Protein AF-A0A937ZXA8-F1 (afdb_monomer_lite)

pLDDT: mean 95.72, std 5.59, range [52.22, 98.69]

Secondary structure (DSSP, 8-state):
----EEEEEEEEES-HHHHHIIIIIIS-PEEEEETTEEEEE-SSSS-SEEEEE-SS-EEEEEEEE-SSHHHHHHHHHHHHHTT---

Foldseek 3Di:
DAFDFFQAWEKADQCVVVVCCCQCVVVVWDWDDDVQWIFTCDDPHPGHYIYGHDPDIDTPDTDTDDPDPVSVVVNVVVCVVVVHDD

Structure (mmCIF, N/CA/C/O backbone):
data_AF-A0A937ZXA8-F1
#
_entry.id   AF-A0A937ZXA8-F1
#
loop_
_atom_site.group_PDB
_atom_site.id
_atom_site.type_symbol
_atom_site.label_atom_id
_atom_site.label_alt_id
_atom_site.label_comp_id
_atom_site.label_asym_id
_atom_site.label_entity_id
_atom_site.label_seq_id
_atom_site.pdbx_PDB_ins_code
_atom_site.Cartn_x
_atom_site.Cartn_y
_atom_site.Cartn_z
_atom_site.occupancy
_atom_site.B_iso_or_equiv
_atom_site.auth_seq_id
_atom_site.auth_comp_id
_atom_site.auth_asym_id
_atom_site.auth_atom_id
_atom_site.pdbx_PDB_model_num
ATOM 1 N N . MET A 1 1 ? 13.475 -9.580 -16.081 1.00 52.22 1 MET A N 1
ATOM 2 C CA . MET A 1 1 ? 13.779 -8.324 -15.366 1.00 52.22 1 MET A CA 1
ATOM 3 C C . MET A 1 1 ? 12.525 -7.484 -15.419 1.00 52.22 1 MET A C 1
ATOM 5 O O . MET A 1 1 ? 12.070 -7.200 -16.516 1.00 52.22 1 MET A O 1
ATOM 9 N N . GLY A 1 2 ? 11.911 -7.230 -14.272 1.00 80.12 2 GLY A N 1
ATOM 10 C CA . GLY A 1 2 ? 10.590 -6.613 -14.171 1.00 80.12 2 GLY A CA 1
ATOM 11 C C . GLY A 1 2 ? 10.495 -5.878 -12.844 1.00 80.12 2 GLY A C 1
ATOM 12 O O . GLY A 1 2 ? 11.361 -5.058 -12.563 1.00 80.12 2 GLY A O 1
ATOM 13 N N . VAL A 1 3 ? 9.493 -6.223 -12.040 1.00 89.06 3 VAL A N 1
ATOM 14 C CA . VAL A 1 3 ? 9.295 -5.726 -10.671 1.00 89.06 3 VAL A CA 1
ATOM 15 C C . VAL A 1 3 ? 10.552 -5.910 -9.818 1.00 89.06 3 VAL A C 1
ATOM 17 O O . VAL A 1 3 ? 11.161 -6.981 -9.832 1.00 89.06 3 VAL A O 1
ATOM 20 N N . ASP A 1 4 ? 10.918 -4.865 -9.080 1.00 92.69 4 ASP A N 1
ATOM 21 C CA . ASP A 1 4 ? 12.077 -4.850 -8.190 1.00 92.69 4 ASP A CA 1
ATOM 22 C C . ASP A 1 4 ? 11.671 -5.161 -6.736 1.00 92.69 4 ASP A C 1
ATOM 24 O O . ASP A 1 4 ? 12.384 -5.881 -6.037 1.00 92.69 4 ASP A O 1
ATOM 28 N N . SER A 1 5 ? 10.514 -4.667 -6.277 1.00 94.56 5 SER A N 1
ATOM 29 C CA . SER A 1 5 ? 10.034 -4.892 -4.908 1.00 94.56 5 SER A CA 1
ATOM 30 C C . SER A 1 5 ? 8.507 -4.763 -4.783 1.00 94.56 5 SER A C 1
ATOM 32 O O . SER A 1 5 ? 7.820 -4.304 -5.702 1.00 94.56 5 SER A O 1
ATOM 34 N N . LEU A 1 6 ? 7.965 -5.157 -3.626 1.00 96.00 6 LEU A N 1
ATOM 35 C CA . LEU A 1 6 ? 6.626 -4.742 -3.212 1.00 96.00 6 LEU A CA 1
ATOM 36 C C . LEU A 1 6 ? 6.681 -3.282 -2.736 1.00 96.00 6 LEU A C 1
ATOM 38 O O . LEU A 1 6 ? 7.318 -2.975 -1.729 1.00 96.00 6 LEU A O 1
ATOM 42 N N . GLY A 1 7 ? 5.976 -2.400 -3.441 1.00 96.25 7 GLY A N 1
ATOM 43 C CA . GLY A 1 7 ? 5.879 -0.985 -3.101 1.00 96.25 7 GLY A CA 1
ATOM 44 C C . GLY A 1 7 ? 4.914 -0.748 -1.941 1.00 96.25 7 GLY A C 1
ATOM 45 O O . GLY A 1 7 ? 5.326 -0.257 -0.889 1.00 96.25 7 GLY A O 1
ATOM 46 N N . TYR A 1 8 ? 3.645 -1.121 -2.128 1.00 97.75 8 TYR A N 1
ATOM 47 C CA . TYR A 1 8 ? 2.585 -0.969 -1.127 1.00 97.75 8 TYR A CA 1
ATOM 48 C C . TYR A 1 8 ? 1.449 -1.986 -1.323 1.00 97.75 8 TYR A C 1
ATOM 50 O O . TYR A 1 8 ? 1.307 -2.586 -2.391 1.00 97.75 8 TYR A O 1
ATOM 58 N N . VAL A 1 9 ? 0.607 -2.146 -0.300 1.00 98.38 9 VAL A N 1
ATOM 59 C CA . VAL A 1 9 ? -0.655 -2.900 -0.377 1.00 98.38 9 VAL A CA 1
ATOM 60 C C . VAL A 1 9 ? -1.817 -1.998 0.018 1.00 98.38 9 VAL A C 1
ATOM 62 O O . VAL A 1 9 ? -1.769 -1.312 1.033 1.00 98.38 9 VAL A O 1
ATOM 65 N N . ALA A 1 10 ? -2.882 -2.023 -0.774 1.00 98.25 10 ALA A N 1
ATOM 66 C CA . ALA A 1 10 ? -4.128 -1.338 -0.480 1.00 98.25 10 ALA A CA 1
ATOM 67 C C . ALA A 1 10 ? -5.212 -2.349 -0.103 1.00 98.25 10 ALA A C 1
ATOM 69 O O . ALA A 1 10 ? -5.447 -3.317 -0.833 1.00 98.25 10 ALA A O 1
ATOM 70 N N . LEU A 1 11 ? -5.897 -2.102 1.009 1.00 98.62 11 LEU A N 1
ATOM 71 C CA . LEU A 1 11 ? -6.937 -2.970 1.547 1.00 98.62 11 LEU A CA 1
ATOM 72 C C . LEU A 1 11 ? -8.262 -2.219 1.656 1.00 98.62 11 LEU A C 1
ATOM 74 O O . LEU A 1 11 ? -8.305 -1.087 2.131 1.00 98.62 11 LEU A O 1
ATOM 78 N N . ASN A 1 12 ? -9.333 -2.893 1.262 1.00 98.69 12 ASN A N 1
ATOM 79 C CA . ASN A 1 12 ? -10.693 -2.567 1.658 1.00 98.69 12 ASN A CA 1
ATOM 80 C C . ASN A 1 12 ? -10.921 -3.147 3.053 1.00 98.69 12 ASN A C 1
ATOM 82 O O . ASN A 1 12 ? -10.628 -4.325 3.277 1.00 98.69 12 ASN A O 1
ATOM 86 N N . VAL A 1 13 ? -11.397 -2.324 3.985 1.00 98.44 13 VAL A N 1
ATOM 87 C CA . VAL A 1 13 ? -11.583 -2.714 5.383 1.00 98.44 13 VAL A CA 1
ATOM 88 C C . VAL A 1 13 ? -12.935 -2.252 5.915 1.00 98.44 13 VAL A C 1
ATOM 90 O O . VAL A 1 13 ? -13.331 -1.097 5.763 1.00 98.44 13 VAL A O 1
ATOM 93 N N . THR A 1 14 ? -13.625 -3.163 6.591 1.00 98.50 14 THR A N 1
ATOM 94 C CA . THR A 1 14 ? -14.913 -2.929 7.264 1.00 98.50 14 THR A CA 1
ATOM 95 C C . THR A 1 14 ? -14.746 -2.304 8.646 1.00 98.50 14 THR A C 1
ATOM 97 O O . THR A 1 14 ? -15.615 -1.582 9.129 1.00 98.50 14 THR A O 1
ATOM 100 N N . LYS A 1 15 ? -13.604 -2.559 9.292 1.00 98.19 15 LYS A N 1
ATOM 101 C CA . LYS A 1 15 ? -13.317 -2.196 10.686 1.00 98.19 15 LYS A CA 1
ATOM 102 C C . LYS A 1 15 ? -12.140 -1.233 10.785 1.00 98.19 15 LYS A C 1
ATOM 104 O O . LYS A 1 15 ? -11.095 -1.566 11.343 1.00 98.19 15 LYS A O 1
ATOM 109 N N . LEU A 1 16 ? -12.294 -0.038 10.216 1.00 96.75 16 LEU A N 1
ATOM 110 C CA . LEU A 1 16 ? -11.202 0.937 10.127 1.00 96.75 16 LEU A CA 1
ATOM 111 C C . LEU A 1 16 ? -10.601 1.274 11.502 1.00 96.75 16 LEU A C 1
ATOM 113 O O . LEU A 1 16 ? -9.383 1.306 11.632 1.00 96.75 16 LEU A O 1
ATOM 117 N N . ASP A 1 17 ? -11.423 1.460 12.536 1.00 96.94 17 ASP A N 1
ATOM 118 C CA . ASP A 1 17 ? -10.930 1.820 13.873 1.00 96.94 17 ASP A CA 1
ATOM 119 C C . ASP A 1 17 ? -10.061 0.725 14.517 1.00 96.94 17 ASP A C 1
ATOM 121 O O . ASP A 1 17 ? -9.064 1.037 15.167 1.00 96.94 17 ASP A O 1
ATOM 125 N N . GLU A 1 18 ? -10.376 -0.556 14.291 1.00 98.19 18 GLU A N 1
ATOM 126 C CA . GLU A 1 18 ? -9.546 -1.674 14.768 1.00 98.19 18 GLU A CA 1
ATOM 127 C C . GLU A 1 18 ? -8.185 -1.687 14.055 1.00 98.19 18 GLU A C 1
ATOM 129 O O . GLU A 1 18 ? -7.139 -1.856 14.688 1.00 98.19 18 GLU A O 1
ATOM 134 N N . TRP A 1 19 ? -8.181 -1.429 12.743 1.00 98.00 19 TRP A N 1
ATOM 135 C CA . TRP A 1 19 ? -6.951 -1.288 11.969 1.00 98.00 19 TRP A CA 1
ATOM 136 C C . TRP A 1 19 ? -6.102 -0.106 12.430 1.00 98.00 19 TRP A C 1
ATOM 138 O O . TRP A 1 19 ? -4.886 -0.244 12.536 1.00 98.00 19 TRP A O 1
ATOM 148 N N . ARG A 1 20 ? -6.720 1.036 12.747 1.00 96.81 20 ARG A N 1
ATOM 149 C CA . ARG A 1 20 ? -6.012 2.208 13.278 1.00 96.81 20 ARG A CA 1
ATOM 150 C C . ARG A 1 20 ? -5.271 1.871 14.564 1.00 96.81 20 ARG A C 1
ATOM 152 O O . ARG A 1 20 ? -4.089 2.173 14.682 1.00 96.81 20 ARG A O 1
ATOM 159 N N . VAL A 1 21 ? -5.931 1.189 15.502 1.00 98.00 21 VAL A N 1
ATOM 160 C CA . VAL A 1 21 ? -5.293 0.737 16.748 1.00 98.00 21 VAL A CA 1
ATOM 161 C C . VAL A 1 21 ? -4.103 -0.171 16.445 1.00 98.00 21 VAL A C 1
ATOM 163 O O . VAL A 1 21 ? -3.009 0.059 16.955 1.00 98.00 21 VAL A O 1
ATOM 166 N N . LEU A 1 22 ? -4.285 -1.171 15.582 1.00 98.19 22 LEU A N 1
ATOM 167 C CA . LEU A 1 22 ? -3.222 -2.109 15.235 1.00 98.19 22 LEU A CA 1
ATOM 168 C C . LEU A 1 22 ? -2.021 -1.407 14.574 1.00 98.19 22 LEU A C 1
ATOM 170 O O . LEU A 1 22 ? -0.884 -1.565 15.017 1.00 98.19 22 LEU A O 1
ATOM 174 N N . LEU A 1 23 ? -2.255 -0.623 13.523 1.00 98.19 23 LEU A N 1
ATOM 175 C CA . LEU A 1 23 ? -1.184 -0.008 12.740 1.00 98.19 23 LEU A CA 1
ATOM 176 C C . LEU A 1 23 ? -0.478 1.114 13.508 1.00 98.19 23 LEU A C 1
ATOM 178 O O . LEU A 1 23 ? 0.748 1.186 13.482 1.00 98.19 23 LEU A O 1
ATOM 182 N N . GLU A 1 24 ? -1.223 1.955 14.224 1.00 97.50 24 GLU A N 1
ATOM 183 C CA . GLU A 1 24 ? -0.662 3.122 14.916 1.00 97.50 24 GLU A CA 1
ATOM 184 C C . GLU A 1 24 ? -0.066 2.737 16.277 1.00 97.50 24 GLU A C 1
ATOM 186 O O . GLU A 1 24 ? 1.025 3.186 16.617 1.00 97.50 24 GLU A O 1
ATOM 191 N N . GLN A 1 25 ? -0.744 1.892 17.064 1.00 97.62 25 GLN A N 1
ATOM 192 C CA . GLN A 1 25 ? -0.342 1.622 18.453 1.00 97.62 25 GLN A CA 1
ATOM 193 C C . GLN A 1 25 ? 0.539 0.382 18.603 1.00 97.62 25 GLN A C 1
ATOM 195 O O . GLN A 1 25 ? 1.403 0.361 19.477 1.00 97.62 25 GLN A O 1
ATOM 200 N N . VAL A 1 26 ? 0.334 -0.650 17.779 1.00 97.81 26 VAL A N 1
ATOM 201 C CA . VAL A 1 26 ? 1.135 -1.885 17.852 1.00 97.81 26 VAL A CA 1
ATOM 202 C C . VAL A 1 26 ? 2.327 -1.806 16.907 1.00 97.81 26 VAL A C 1
ATOM 204 O O . VAL A 1 26 ? 3.455 -2.061 17.323 1.00 97.81 26 VAL A O 1
ATOM 207 N N . PHE A 1 27 ? 2.097 -1.429 15.647 1.00 97.50 27 PHE A N 1
ATOM 208 C CA . PHE A 1 27 ? 3.167 -1.340 14.649 1.00 97.50 27 PHE A CA 1
ATOM 209 C C . PHE A 1 27 ? 3.878 0.017 14.613 1.00 97.50 27 PHE A C 1
ATOM 211 O O . PHE A 1 27 ? 4.932 0.122 13.986 1.00 97.50 27 PHE A O 1
ATOM 218 N N . GLY A 1 28 ? 3.343 1.044 15.281 1.00 97.88 28 GLY A N 1
ATOM 219 C CA . GLY A 1 28 ? 3.967 2.370 15.330 1.00 97.88 28 GLY A CA 1
ATOM 220 C C . GLY A 1 28 ? 4.024 3.071 13.970 1.00 97.88 28 GLY A C 1
ATOM 221 O O . GLY A 1 28 ? 4.912 3.892 13.744 1.00 97.88 28 GLY A O 1
ATOM 222 N N . MET A 1 29 ? 3.127 2.722 13.043 1.00 98.44 29 MET A N 1
ATOM 223 C CA . MET A 1 29 ? 3.072 3.334 11.718 1.00 98.44 29 MET A CA 1
ATOM 224 C C . MET A 1 29 ? 2.496 4.747 11.802 1.00 98.44 29 MET A C 1
ATOM 226 O O . MET A 1 29 ? 1.575 5.024 12.567 1.00 98.44 29 MET A O 1
ATOM 230 N N . GLU A 1 30 ? 3.012 5.638 10.963 1.00 98.44 30 GLU A N 1
ATOM 231 C CA . GLU A 1 30 ? 2.522 7.006 10.842 1.00 98.44 30 GLU A CA 1
ATOM 232 C C . GLU A 1 30 ? 1.284 7.041 9.932 1.00 98.44 30 GLU A C 1
ATOM 234 O O . GLU A 1 30 ? 1.406 6.705 8.746 1.00 98.44 30 GLU A O 1
ATOM 239 N N . PRO A 1 31 ? 0.113 7.473 10.437 1.00 98.19 31 PRO A N 1
ATOM 240 C CA . PRO A 1 31 ? -1.066 7.675 9.610 1.00 98.19 31 PRO A CA 1
ATOM 241 C C . PRO A 1 31 ? -0.936 8.954 8.776 1.00 98.19 31 PRO A C 1
ATOM 243 O O . PRO A 1 31 ? -0.514 10.008 9.256 1.00 98.19 31 PRO A O 1
ATOM 246 N N . ARG A 1 32 ? -1.366 8.875 7.519 1.00 97.88 32 ARG A N 1
ATOM 247 C CA . ARG A 1 32 ? -1.409 9.966 6.543 1.00 97.88 32 ARG A CA 1
ATOM 248 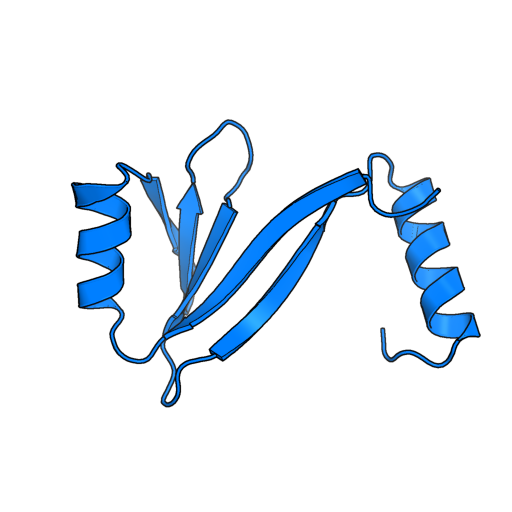C C . ARG A 1 32 ? -2.793 9.996 5.897 1.00 97.88 32 ARG A C 1
ATOM 250 O O . ARG A 1 32 ? -3.042 9.258 4.944 1.00 97.88 32 ARG A O 1
ATOM 257 N N . PRO A 1 33 ? -3.722 10.801 6.436 1.00 96.38 33 PRO A N 1
ATOM 258 C CA . PRO A 1 33 ? -5.073 10.893 5.898 1.00 96.38 33 PRO A CA 1
ATOM 259 C C . PRO A 1 33 ? -5.084 11.341 4.431 1.00 96.38 33 PRO A C 1
ATOM 261 O O . PRO A 1 33 ? -4.353 12.255 4.046 1.00 96.38 33 PRO A O 1
ATOM 264 N N . ARG A 1 34 ? -5.955 10.720 3.634 1.00 92.00 34 ARG A N 1
ATOM 265 C CA . ARG A 1 34 ? -6.221 11.029 2.225 1.00 92.00 34 ARG A CA 1
ATOM 266 C C . ARG A 1 34 ? -7.733 11.142 2.031 1.00 92.00 34 ARG A C 1
ATOM 268 O O . ARG A 1 34 ? -8.507 10.634 2.838 1.00 92.00 34 ARG A O 1
ATOM 275 N N . ASP A 1 35 ? -8.179 11.794 0.965 1.00 93.56 35 ASP A N 1
ATOM 276 C CA . ASP A 1 35 ? -9.610 11.821 0.658 1.00 93.56 35 ASP A CA 1
ATOM 277 C C . ASP A 1 35 ? -10.139 10.391 0.416 1.00 93.56 35 ASP A C 1
ATOM 279 O O . ASP A 1 35 ? -9.663 9.684 -0.478 1.00 93.56 35 ASP A O 1
ATOM 283 N N . GLY A 1 36 ? -11.061 9.946 1.276 1.00 95.12 36 GLY A N 1
ATOM 284 C CA . GLY A 1 36 ? -11.667 8.610 1.252 1.00 95.12 36 GLY A CA 1
ATOM 285 C C . GLY A 1 36 ? -10.787 7.434 1.707 1.00 95.12 36 GLY A C 1
ATOM 286 O O . GLY A 1 36 ? -11.223 6.293 1.577 1.00 95.12 36 GLY A O 1
ATOM 287 N N . ALA A 1 37 ? -9.572 7.660 2.220 1.00 97.44 37 ALA A N 1
ATOM 288 C CA . ALA A 1 37 ? -8.668 6.588 2.657 1.00 97.44 37 ALA A CA 1
ATOM 289 C C . ALA A 1 37 ? -7.649 7.068 3.707 1.00 97.44 37 ALA A C 1
ATOM 291 O O . ALA A 1 37 ? -7.508 8.263 3.963 1.00 97.44 37 ALA A O 1
ATOM 292 N N . ILE A 1 38 ? -6.892 6.143 4.295 1.00 98.31 38 ILE A N 1
ATOM 293 C CA . ILE A 1 38 ? -5.741 6.475 5.147 1.00 98.31 38 ILE A CA 1
ATOM 294 C C . ILE A 1 38 ? -4.521 5.701 4.657 1.00 98.31 38 ILE A C 1
ATOM 296 O O . ILE A 1 38 ? -4.554 4.473 4.581 1.00 98.31 38 ILE A O 1
ATOM 300 N N . ASP A 1 39 ? -3.446 6.420 4.350 1.00 98.31 39 ASP A N 1
ATOM 301 C CA . ASP A 1 39 ? -2.148 5.830 4.042 1.00 98.31 39 ASP A CA 1
ATOM 302 C C . ASP A 1 39 ? -1.336 5.650 5.331 1.00 98.31 39 ASP A C 1
ATOM 304 O O . ASP A 1 39 ? -1.392 6.476 6.238 1.00 98.31 39 ASP A O 1
ATOM 308 N N . TYR A 1 40 ? -0.541 4.590 5.410 1.00 98.56 40 TYR A N 1
ATOM 309 C CA . TYR A 1 40 ? 0.310 4.278 6.553 1.00 98.56 40 TYR A CA 1
ATOM 310 C C . TYR A 1 40 ? 1.762 4.154 6.123 1.00 98.56 40 TYR A C 1
ATOM 312 O O . TYR A 1 40 ? 2.121 3.316 5.285 1.00 98.56 40 TYR A O 1
ATOM 320 N N . ARG A 1 41 ? 2.617 4.983 6.723 1.00 98.31 41 ARG A N 1
ATOM 321 C CA . ARG A 1 41 ? 4.062 4.992 6.490 1.00 98.31 41 ARG A CA 1
ATOM 322 C C . ARG A 1 41 ? 4.797 4.290 7.627 1.00 98.31 41 ARG A C 1
ATOM 324 O O . ARG A 1 41 ? 4.502 4.518 8.794 1.00 98.31 41 ARG A O 1
ATOM 331 N N . MET A 1 42 ? 5.783 3.468 7.274 1.00 96.81 42 MET A N 1
ATOM 332 C CA . MET A 1 42 ? 6.676 2.800 8.236 1.00 96.81 42 MET A CA 1
ATOM 333 C C . MET A 1 42 ? 8.168 3.014 7.954 1.00 96.81 42 MET A C 1
ATOM 335 O O . MET A 1 42 ? 9.002 2.657 8.778 1.00 96.81 42 MET A O 1
ATOM 339 N N . ASP A 1 43 ? 8.519 3.569 6.794 1.00 96.38 43 ASP A N 1
ATOM 340 C CA . ASP A 1 43 ? 9.900 3.787 6.368 1.00 96.38 43 ASP A CA 1
ATOM 341 C C . ASP A 1 43 ? 10.029 5.078 5.535 1.00 96.38 43 ASP A C 1
ATOM 343 O O . ASP A 1 43 ? 9.188 5.976 5.614 1.00 96.38 43 ASP A O 1
ATOM 347 N N . SER A 1 44 ? 11.114 5.209 4.768 1.00 95.50 44 SER A N 1
ATOM 348 C CA . SER A 1 44 ? 11.409 6.400 3.966 1.00 95.50 44 SER A CA 1
ATOM 349 C C . SER A 1 44 ? 10.503 6.590 2.744 1.00 95.50 44 SER A C 1
ATOM 351 O O . SER A 1 44 ? 10.533 7.670 2.150 1.00 95.50 44 SER A O 1
ATOM 353 N N . TYR A 1 45 ? 9.705 5.592 2.357 1.00 95.31 45 TYR A N 1
ATOM 354 C CA . TYR A 1 45 ? 8.784 5.707 1.227 1.00 95.31 45 TYR A CA 1
ATOM 355 C C . TYR A 1 45 ? 7.539 6.515 1.615 1.00 95.31 45 TYR A C 1
ATOM 357 O O . TYR A 1 45 ? 7.300 6.813 2.785 1.00 95.31 45 TYR A O 1
ATOM 365 N N . HIS A 1 46 ? 6.723 6.907 0.628 1.00 95.56 46 HIS A N 1
ATOM 366 C CA . HIS A 1 46 ? 5.514 7.697 0.892 1.00 95.56 46 HIS A CA 1
ATOM 367 C C . HIS A 1 46 ? 4.565 6.993 1.877 1.00 95.56 46 HIS A C 1
ATOM 369 O O . HIS A 1 46 ? 4.073 7.630 2.809 1.00 95.56 46 HIS A O 1
ATOM 375 N N . HIS A 1 47 ? 4.324 5.697 1.651 1.00 97.69 47 HIS A N 1
ATOM 376 C CA . HIS A 1 47 ? 3.502 4.796 2.461 1.00 97.69 47 HIS A CA 1
ATOM 377 C C . HIS A 1 47 ? 3.768 3.333 2.054 1.00 97.69 47 HIS A C 1
ATOM 379 O O . HIS A 1 47 ? 4.337 3.087 0.990 1.00 97.69 47 HIS A O 1
ATOM 385 N N . ARG A 1 48 ? 3.352 2.376 2.893 1.00 97.69 48 ARG A N 1
ATOM 386 C CA . ARG A 1 48 ? 3.406 0.925 2.617 1.00 97.69 48 ARG A CA 1
ATOM 387 C C . ARG A 1 48 ? 2.037 0.250 2.658 1.00 97.69 48 ARG A C 1
ATOM 389 O O . ARG A 1 48 ? 1.854 -0.771 1.999 1.00 97.69 48 ARG A O 1
ATOM 396 N N . LEU A 1 49 ? 1.085 0.810 3.403 1.00 98.19 49 LEU A N 1
ATOM 397 C CA . LEU A 1 49 ? -0.307 0.361 3.421 1.00 98.19 49 LEU A CA 1
ATOM 398 C C . LEU A 1 49 ? -1.251 1.519 3.096 1.00 98.19 49 LEU A C 1
ATOM 400 O O . LEU A 1 49 ? -0.997 2.642 3.518 1.00 98.19 49 LEU A O 1
ATOM 404 N N . THR A 1 50 ? -2.359 1.224 2.425 1.00 98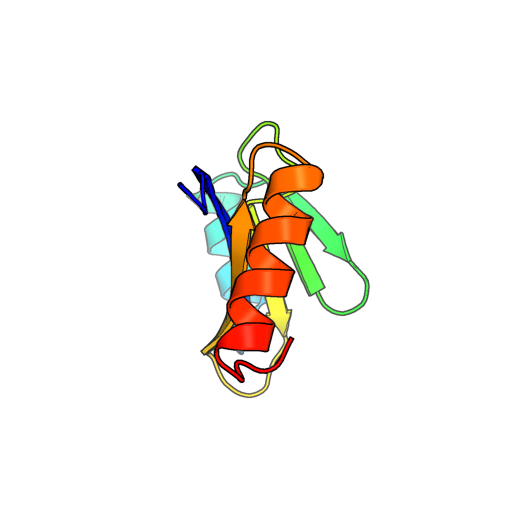.44 50 THR A N 1
ATOM 405 C CA . THR A 1 50 ? -3.514 2.125 2.301 1.00 98.44 50 THR A CA 1
ATOM 406 C C . THR A 1 50 ? -4.762 1.387 2.749 1.00 98.44 50 THR A C 1
ATOM 408 O O . THR A 1 50 ? -5.002 0.264 2.307 1.00 98.44 50 THR A O 1
ATOM 411 N N . LEU A 1 51 ? -5.575 2.016 3.594 1.00 98.56 51 LEU A N 1
ATOM 412 C CA . LEU A 1 51 ? -6.860 1.481 4.026 1.00 98.56 51 LEU A CA 1
ATOM 413 C C . LEU A 1 51 ? -8.008 2.295 3.434 1.00 98.56 51 LEU A C 1
ATOM 415 O O . LEU A 1 51 ? -8.104 3.504 3.654 1.00 98.56 51 LEU A O 1
ATOM 419 N N . TYR A 1 52 ? -8.886 1.603 2.719 1.00 98.31 52 TYR A N 1
ATOM 420 C CA . TYR A 1 52 ? -10.140 2.110 2.182 1.00 98.31 52 TYR A CA 1
ATOM 421 C C . TYR A 1 52 ? -11.295 1.593 3.043 1.00 98.31 52 TYR A C 1
ATOM 423 O O . TYR A 1 52 ? -11.449 0.377 3.168 1.00 98.31 52 TYR A O 1
ATOM 431 N N . PRO A 1 53 ? -12.124 2.467 3.632 1.00 97.94 53 PRO A N 1
ATOM 432 C CA . PRO A 1 53 ? -13.368 2.037 4.259 1.00 97.94 53 PRO A CA 1
ATOM 433 C C . PRO A 1 53 ? -14.274 1.372 3.215 1.00 97.94 53 PRO A C 1
ATOM 435 O O . PRO A 1 53 ? -14.502 1.940 2.147 1.00 97.94 53 PRO A O 1
ATOM 438 N N . ALA A 1 54 ? -14.785 0.179 3.511 1.00 98.06 54 ALA A N 1
ATOM 439 C CA . ALA A 1 54 ? -15.605 -0.600 2.584 1.00 98.06 54 ALA A CA 1
ATOM 440 C C . ALA A 1 54 ? -16.627 -1.485 3.314 1.00 98.06 54 ALA A C 1
ATOM 442 O O . ALA A 1 54 ? -16.501 -1.744 4.507 1.00 98.06 54 ALA A O 1
ATOM 443 N N . GLU A 1 55 ? -17.627 -1.987 2.585 1.00 98.06 55 GLU A N 1
ATOM 444 C CA . GLU A 1 55 ? -18.649 -2.903 3.125 1.00 98.06 55 GLU A CA 1
ATOM 445 C C . GLU A 1 55 ? -18.164 -4.357 3.260 1.00 98.06 55 GLU A C 1
ATOM 447 O O . GLU A 1 55 ? -18.777 -5.152 3.970 1.00 98.06 55 GLU A O 1
ATOM 452 N N . ALA A 1 56 ? -17.056 -4.710 2.604 1.00 98.31 56 ALA A N 1
ATOM 453 C CA . ALA A 1 56 ? -16.438 -6.028 2.679 1.00 98.31 56 ALA A CA 1
ATOM 454 C C . ALA A 1 56 ? -14.909 -5.913 2.698 1.00 98.31 56 ALA A C 1
ATOM 456 O O . ALA A 1 56 ? -14.332 -5.067 2.009 1.00 98.31 56 ALA A O 1
ATOM 457 N N . ASP A 1 57 ? -14.259 -6.782 3.474 1.00 98.50 57 ASP A N 1
ATOM 458 C CA . ASP A 1 57 ? -12.800 -6.836 3.550 1.00 98.50 57 ASP A CA 1
ATOM 459 C C . ASP A 1 57 ? -12.209 -7.433 2.264 1.00 98.50 57 ASP A C 1
ATOM 461 O O . ASP A 1 57 ? -12.750 -8.383 1.692 1.00 98.50 57 ASP A O 1
ATOM 465 N N . GLY A 1 58 ? -11.062 -6.919 1.818 1.00 98.25 58 GLY A N 1
ATOM 466 C CA . GLY A 1 58 ? -10.372 -7.486 0.663 1.00 98.25 58 GLY A CA 1
ATOM 467 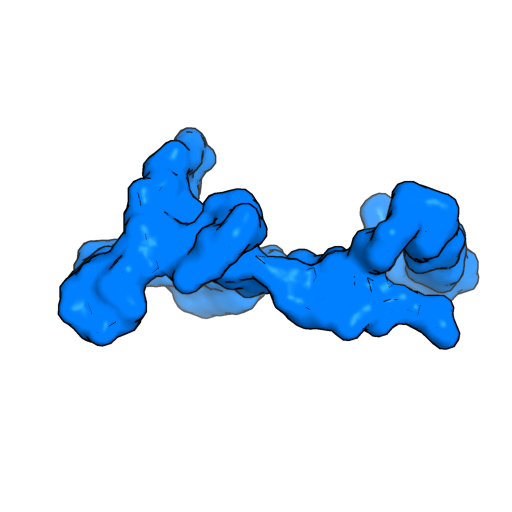C C . GLY A 1 58 ? -9.143 -6.710 0.216 1.00 98.25 58 GLY A C 1
ATOM 468 O O . GLY A 1 58 ? -8.897 -5.586 0.645 1.00 98.25 58 GLY A O 1
ATOM 469 N N . VAL A 1 59 ? -8.363 -7.307 -0.685 1.00 98.19 59 VAL A N 1
ATOM 470 C CA . VAL A 1 59 ? -7.261 -6.597 -1.346 1.00 98.19 59 VAL A CA 1
ATOM 471 C C . VAL A 1 59 ? -7.849 -5.694 -2.423 1.00 98.19 59 VAL A C 1
ATOM 473 O O . VAL A 1 59 ? -8.483 -6.176 -3.358 1.00 98.19 59 VAL A O 1
ATOM 476 N N . SER A 1 60 ? -7.623 -4.388 -2.295 1.00 97.44 60 SER A N 1
ATOM 477 C CA . SER A 1 60 ? -8.016 -3.408 -3.309 1.00 97.44 60 SER A CA 1
ATOM 478 C C . SER A 1 60 ? -6.950 -3.265 -4.391 1.00 97.44 60 SER A C 1
ATOM 480 O O . SER A 1 60 ? -7.286 -3.101 -5.559 1.00 97.44 60 SER A O 1
ATOM 482 N N . ALA A 1 61 ? -5.671 -3.275 -4.008 1.00 97.69 61 ALA A N 1
ATOM 483 C CA . ALA A 1 61 ? -4.559 -3.144 -4.942 1.00 97.69 61 ALA A CA 1
ATOM 484 C C . ALA A 1 61 ? -3.253 -3.673 -4.339 1.00 97.69 61 ALA A C 1
ATOM 486 O O . ALA A 1 61 ? -3.044 -3.645 -3.126 1.00 97.69 61 ALA A O 1
ATOM 487 N N . ILE A 1 62 ? -2.349 -4.106 -5.217 1.00 97.69 62 ILE A N 1
ATOM 488 C CA . ILE A 1 62 ? -0.958 -4.414 -4.886 1.00 97.69 62 ILE A CA 1
ATOM 489 C C . ILE A 1 62 ? -0.087 -3.542 -5.785 1.00 97.69 62 ILE A C 1
ATOM 491 O O . ILE A 1 62 ? -0.129 -3.667 -7.009 1.00 97.69 62 ILE A O 1
ATOM 495 N N . GLY A 1 63 ? 0.673 -2.638 -5.175 1.00 96.12 63 GLY A N 1
ATOM 496 C CA . GLY A 1 63 ? 1.584 -1.743 -5.872 1.00 96.12 63 GLY A CA 1
ATOM 497 C C . GLY A 1 63 ? 2.968 -2.360 -5.987 1.00 96.12 63 GLY A C 1
ATOM 498 O O . GLY A 1 63 ? 3.643 -2.564 -4.980 1.00 96.12 63 GLY A O 1
ATOM 499 N N . TRP A 1 64 ? 3.409 -2.621 -7.212 1.00 95.38 64 TRP A N 1
ATOM 500 C CA . TRP A 1 64 ? 4.745 -3.136 -7.497 1.00 95.38 64 TRP A CA 1
ATOM 501 C C . TRP A 1 64 ? 5.703 -2.001 -7.848 1.00 95.38 64 TRP A C 1
ATOM 503 O O . TRP A 1 64 ? 5.377 -1.136 -8.660 1.00 95.38 64 TRP A O 1
ATOM 513 N N . GLU A 1 65 ? 6.887 -2.007 -7.244 1.00 95.00 65 GLU A N 1
ATOM 514 C CA . GLU A 1 65 ? 7.920 -1.014 -7.516 1.00 95.00 65 GLU A CA 1
ATOM 515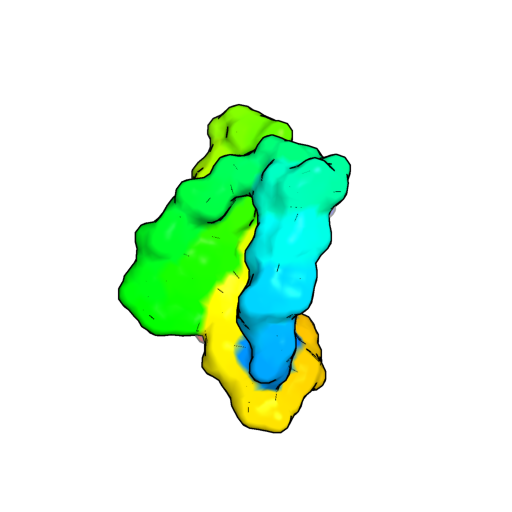 C C . GLU A 1 65 ? 8.804 -1.451 -8.687 1.00 95.00 65 GLU A C 1
ATOM 517 O O . GLU A 1 65 ? 9.176 -2.622 -8.810 1.00 95.00 65 GLU A O 1
ATOM 522 N N . VAL A 1 66 ? 9.176 -0.483 -9.523 1.00 95.25 66 VAL A N 1
ATOM 523 C CA . VAL A 1 66 ? 10.194 -0.630 -10.562 1.00 95.25 66 VAL A CA 1
ATOM 524 C C . VAL A 1 66 ? 11.200 0.510 -10.462 1.00 95.25 66 VAL A C 1
ATOM 526 O O . VAL A 1 66 ? 10.848 1.655 -10.189 1.00 95.25 66 VAL A O 1
ATOM 529 N N . SER A 1 67 ? 12.467 0.206 -10.714 1.00 91.81 67 SER A N 1
ATOM 530 C CA . SER A 1 67 ? 13.583 1.093 -10.392 1.00 91.81 67 SER A CA 1
ATOM 531 C C . SER A 1 67 ? 13.753 2.271 -11.356 1.00 91.81 67 SER A C 1
ATOM 533 O O . SER A 1 67 ? 14.587 3.137 -11.106 1.00 91.81 67 SER A O 1
ATOM 535 N N . THR A 1 68 ? 13.045 2.290 -12.495 1.00 94.44 68 THR A N 1
ATOM 536 C CA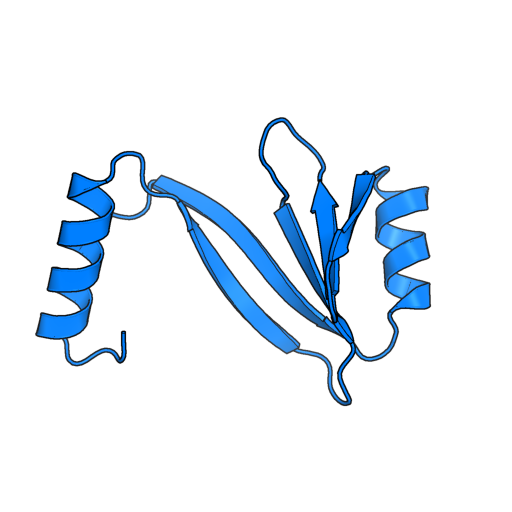 . THR A 1 68 ? 13.115 3.377 -13.486 1.00 94.44 68 THR A CA 1
ATOM 537 C C . THR A 1 68 ? 11.795 3.564 -14.235 1.00 94.44 68 THR A C 1
ATOM 539 O O . THR A 1 68 ? 11.019 2.624 -14.409 1.00 94.44 68 THR A O 1
ATOM 542 N N . VAL A 1 69 ? 11.584 4.772 -14.770 1.00 94.75 69 VAL A N 1
ATOM 543 C CA . VAL A 1 69 ? 10.438 5.089 -15.642 1.00 94.75 69 VAL A CA 1
ATOM 544 C C . VAL A 1 69 ? 10.430 4.213 -16.899 1.00 94.75 69 VAL A C 1
ATOM 546 O O . VAL A 1 69 ? 9.401 3.647 -17.241 1.00 94.75 69 VAL A O 1
ATOM 549 N N . ALA A 1 70 ? 11.585 4.001 -17.537 1.00 95.06 70 ALA A N 1
ATOM 550 C CA . ALA A 1 70 ? 11.675 3.134 -18.714 1.00 95.06 70 ALA A CA 1
ATOM 551 C C . ALA A 1 70 ? 11.258 1.680 -18.411 1.00 95.06 70 ALA A C 1
ATOM 553 O O . ALA A 1 70 ? 10.601 1.036 -19.228 1.00 95.06 70 ALA A O 1
ATOM 554 N N . LYS A 1 71 ? 11.593 1.153 -17.222 1.00 94.88 71 LYS A N 1
ATOM 555 C CA . LYS A 1 71 ? 11.109 -0.166 -16.778 1.00 94.88 71 LYS A CA 1
ATOM 556 C C . LYS A 1 71 ? 9.597 -0.172 -16.550 1.00 94.88 71 LYS A C 1
ATOM 558 O O . LYS A 1 71 ? 8.955 -1.174 -16.863 1.00 94.88 71 LYS A O 1
ATOM 563 N N . LEU A 1 72 ? 9.032 0.913 -16.018 1.00 94.44 72 LEU A N 1
ATOM 564 C CA . LEU A 1 72 ? 7.585 1.052 -15.839 1.00 94.44 72 LEU A CA 1
ATOM 565 C C . LEU A 1 72 ? 6.862 0.993 -17.188 1.00 94.44 72 LEU A C 1
ATOM 567 O O . LEU A 1 72 ? 5.953 0.186 -17.365 1.00 94.44 72 LEU A O 1
ATOM 571 N N . GLU A 1 73 ? 7.318 1.782 -18.160 1.00 94.88 73 GLU A N 1
ATOM 572 C CA . GLU A 1 73 ? 6.769 1.799 -19.519 1.00 94.88 73 GLU A CA 1
ATOM 573 C C . GLU A 1 73 ? 6.881 0.429 -20.199 1.00 94.88 73 GLU A C 1
ATOM 575 O O . GLU A 1 73 ? 5.901 -0.069 -20.754 1.00 94.88 73 GLU A O 1
ATOM 580 N N . ALA A 1 74 ? 8.042 -0.225 -20.090 1.00 94.44 74 ALA A N 1
ATOM 581 C CA . ALA A 1 74 ? 8.248 -1.568 -20.626 1.00 94.44 74 ALA A CA 1
ATOM 582 C C . ALA A 1 74 ? 7.336 -2.612 -19.958 1.00 94.44 74 ALA A C 1
ATOM 584 O O . ALA A 1 74 ? 6.827 -3.509 -20.628 1.00 94.44 74 ALA A O 1
ATOM 585 N N . THR A 1 75 ? 7.089 -2.484 -18.650 1.00 93.88 75 THR A N 1
ATOM 586 C CA . THR A 1 75 ? 6.168 -3.365 -17.915 1.00 93.88 75 THR A CA 1
ATOM 587 C C . THR A 1 75 ? 4.737 -3.189 -18.417 1.00 93.88 75 THR A C 1
ATOM 589 O O . THR A 1 75 ? 4.063 -4.178 -18.700 1.00 93.88 75 THR A O 1
ATOM 592 N N . PHE A 1 76 ? 4.283 -1.948 -18.609 1.00 94.00 76 PHE A N 1
ATOM 593 C CA . PHE A 1 76 ? 2.958 -1.676 -19.166 1.00 94.00 76 PHE A CA 1
ATOM 594 C C . PHE A 1 76 ? 2.797 -2.184 -20.601 1.00 94.00 76 PHE A C 1
ATOM 596 O O . PHE A 1 76 ? 1.765 -2.774 -20.922 1.00 94.00 76 PHE A O 1
ATOM 603 N N . ALA A 1 77 ? 3.808 -2.001 -21.455 1.00 94.62 77 ALA A N 1
ATOM 604 C CA . ALA A 1 77 ? 3.802 -2.553 -22.809 1.00 94.62 77 ALA A CA 1
ATOM 605 C C . ALA A 1 77 ? 3.655 -4.084 -22.781 1.00 94.62 77 ALA A C 1
ATOM 607 O O . ALA A 1 77 ? 2.760 -4.630 -23.424 1.00 94.62 77 ALA A O 1
ATOM 608 N N . ALA A 1 78 ? 4.446 -4.762 -21.945 1.00 93.81 78 ALA A N 1
ATOM 609 C CA . ALA A 1 78 ? 4.404 -6.213 -21.797 1.00 93.81 78 ALA A CA 1
ATOM 610 C C . ALA A 1 78 ? 3.050 -6.742 -21.279 1.00 93.81 78 ALA A C 1
ATOM 612 O O . ALA A 1 78 ? 2.638 -7.838 -21.669 1.00 93.81 78 ALA A O 1
ATOM 613 N N . LEU A 1 79 ? 2.360 -6.004 -20.402 1.00 94.44 79 LEU A N 1
ATOM 614 C CA . LEU A 1 79 ? 1.018 -6.365 -19.927 1.00 94.44 79 LEU A CA 1
ATOM 615 C C . LEU A 1 79 ? -0.032 -6.234 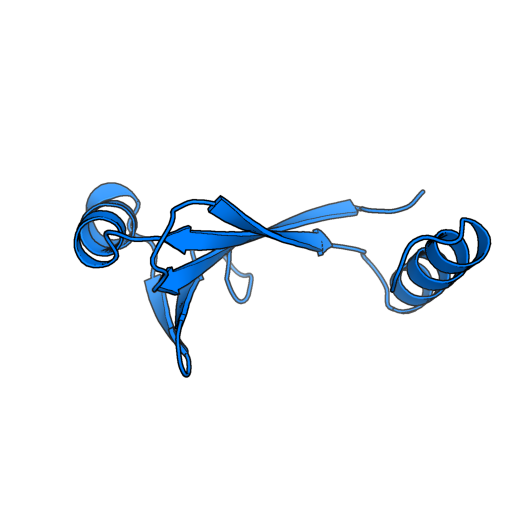-21.038 1.00 94.44 79 LEU A C 1
ATOM 617 O O . LEU A 1 79 ? -0.826 -7.153 -21.232 1.00 94.44 79 LEU A O 1
ATOM 621 N N . ARG A 1 80 ? 0.011 -5.145 -21.815 1.00 96.06 80 ARG A N 1
ATOM 622 C CA . ARG A 1 80 ? -0.914 -4.916 -22.940 1.00 96.06 80 ARG A CA 1
ATOM 623 C C . ARG A 1 80 ? -0.752 -5.948 -24.050 1.00 96.06 80 ARG A C 1
ATOM 625 O O . ARG A 1 80 ? -1.747 -6.438 -24.566 1.00 96.06 80 ARG A O 1
ATOM 632 N N . GLU A 1 81 ? 0.486 -6.319 -24.378 1.00 97.06 81 GLU A N 1
ATOM 633 C CA . GLU A 1 81 ? 0.782 -7.396 -25.338 1.00 97.06 81 GLU A CA 1
ATOM 634 C C . GLU A 1 81 ? 0.178 -8.745 -24.928 1.00 97.06 81 GLU A C 1
ATOM 636 O O . GLU A 1 81 ? -0.082 -9.593 -25.776 1.00 97.06 81 GLU A O 1
ATOM 641 N N . ARG A 1 82 ? -0.032 -8.951 -23.624 1.00 97.06 82 ARG A N 1
ATOM 642 C CA . ARG A 1 82 ? -0.642 -10.157 -23.048 1.00 97.06 82 ARG A CA 1
ATOM 643 C C . ARG A 1 82 ? -2.141 -9.999 -22.798 1.00 97.06 82 ARG A C 1
ATOM 645 O O . ARG A 1 82 ? -2.714 -10.836 -22.110 1.00 97.06 82 ARG A O 1
ATOM 652 N N . GLU A 1 83 ? -2.744 -8.924 -23.305 1.00 96.81 83 GLU A N 1
ATOM 653 C CA . GLU A 1 83 ? -4.171 -8.613 -23.157 1.00 96.81 83 GLU A CA 1
ATOM 654 C C . GLU A 1 83 ? -4.625 -8.506 -21.691 1.00 96.81 83 GLU A C 1
ATOM 656 O O . GLU A 1 83 ? -5.800 -8.671 -21.363 1.00 96.81 83 GLU A O 1
ATOM 661 N N . VAL A 1 84 ? -3.693 -8.192 -20.787 1.00 95.69 84 VAL A N 1
ATOM 662 C CA . VAL A 1 84 ? -4.028 -7.829 -19.411 1.00 95.69 84 VAL A CA 1
ATOM 663 C C . VAL A 1 84 ? -4.586 -6.409 -19.432 1.00 95.69 84 VAL A C 1
ATOM 665 O O . VAL A 1 84 ? -4.002 -5.528 -20.062 1.00 95.69 84 VAL A O 1
ATOM 668 N N . ALA A 1 85 ? -5.710 -6.176 -18.752 1.00 92.31 85 ALA A N 1
ATOM 669 C CA . ALA A 1 85 ? -6.271 -4.836 -18.610 1.00 92.31 85 ALA A CA 1
ATOM 670 C C . ALA A 1 85 ? -5.289 -3.929 -17.847 1.00 92.31 85 ALA A C 1
ATOM 672 O O . ALA A 1 85 ? -4.822 -4.291 -16.764 1.00 92.31 85 ALA A O 1
ATOM 673 N N . VAL A 1 86 ? -4.979 -2.769 -18.432 1.00 82.75 86 VAL A N 1
ATOM 674 C CA . VAL A 1 86 ? -4.040 -1.765 -17.913 1.00 82.75 86 VAL A CA 1
ATOM 675 C C . VAL A 1 86 ? -4.698 -0.400 -17.891 1.00 82.75 86 VAL A C 1
ATOM 677 O O . VAL A 1 86 ? -5.237 -0.019 -18.954 1.00 82.75 86 VAL A O 1
#

Sequence (86 aa):
MGVDSLGYVALNVTKLDEWRVLLEQVFGMEPRPRDGAIDYRMDSYHHRLTLYPAEADGVSAIGWEVSTVAKLEATFAALREREVAV

Radius of gyration: 15.19 Å; chains: 1; bounding box: 32×22×44 Å